Protein AF-K9KCU5-F1 (afdb_monomer)

Structure (mmCIF, N/CA/C/O backbone):
data_AF-K9KCU5-F1
#
_entry.id   AF-K9KC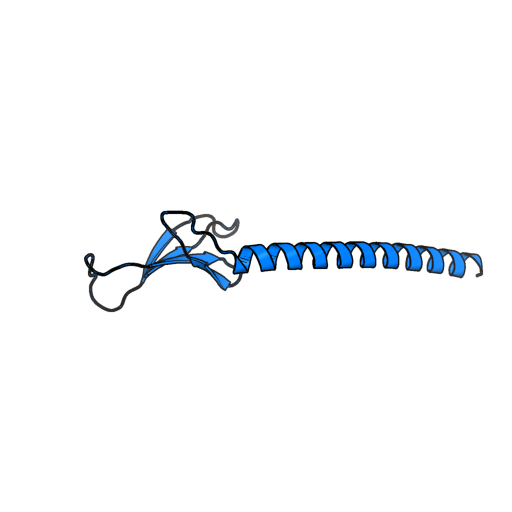U5-F1
#
loop_
_atom_site.group_PDB
_atom_site.id
_atom_site.type_symbol
_atom_site.label_atom_id
_atom_site.label_alt_id
_atom_site.label_comp_id
_atom_site.label_asym_id
_atom_site.label_entity_id
_atom_site.label_seq_id
_atom_site.pdbx_PDB_ins_code
_atom_site.Cartn_x
_atom_site.Cartn_y
_atom_site.Cartn_z
_atom_site.occupancy
_atom_site.B_iso_or_equiv
_atom_site.auth_seq_id
_atom_site.auth_comp_id
_atom_site.auth_asym_id
_atom_site.auth_atom_id
_atom_site.pdbx_PDB_model_num
ATOM 1 N N . ILE A 1 1 ? -6.798 -1.029 17.752 1.00 95.31 1 ILE A N 1
ATOM 2 C CA . ILE A 1 1 ? -6.280 -0.820 16.379 1.00 95.31 1 ILE A CA 1
ATOM 3 C C . ILE A 1 1 ? -6.825 -1.945 15.527 1.00 95.31 1 ILE A C 1
ATOM 5 O O . ILE A 1 1 ? -6.572 -3.094 15.868 1.00 95.31 1 ILE A O 1
ATOM 9 N N . HIS A 1 2 ? -7.582 -1.633 14.482 1.00 97.06 2 HIS A N 1
ATOM 10 C CA . HIS A 1 2 ? -7.970 -2.619 13.477 1.00 97.06 2 HIS A CA 1
ATOM 11 C C . HIS A 1 2 ? -6.817 -2.780 12.489 1.00 97.06 2 HIS A C 1
ATOM 13 O O . HIS A 1 2 ? -6.328 -1.782 11.961 1.00 97.06 2 HIS A O 1
ATOM 19 N N . LEU A 1 3 ? -6.361 -4.009 12.272 1.00 98.19 3 LEU A N 1
ATOM 20 C CA . LEU A 1 3 ? -5.284 -4.313 11.343 1.00 98.19 3 LEU A CA 1
ATOM 21 C C . LEU A 1 3 ? -5.751 -5.351 10.330 1.00 98.19 3 LEU A C 1
ATOM 23 O O . LEU A 1 3 ? -6.038 -6.492 10.693 1.00 98.19 3 LEU A O 1
ATOM 27 N N . THR A 1 4 ? -5.818 -4.949 9.065 1.00 98.44 4 THR A N 1
ATOM 28 C CA . THR A 1 4 ? -6.163 -5.837 7.954 1.00 98.44 4 THR A CA 1
ATOM 29 C C . THR A 1 4 ? -4.902 -6.379 7.296 1.00 98.44 4 THR A C 1
ATOM 31 O O . THR A 1 4 ? -3.972 -5.629 7.010 1.00 98.44 4 THR A O 1
ATOM 34 N N . THR A 1 5 ? -4.874 -7.690 7.057 1.00 98.00 5 THR A N 1
ATOM 35 C CA . THR A 1 5 ? -3.753 -8.400 6.421 1.00 98.00 5 THR A CA 1
ATOM 36 C C . THR A 1 5 ? -4.267 -9.467 5.454 1.00 98.00 5 THR A C 1
ATOM 38 O O . THR A 1 5 ? -5.443 -9.836 5.508 1.00 98.00 5 THR A O 1
ATOM 41 N N . GLY A 1 6 ? -3.380 -9.988 4.602 1.00 96.19 6 GLY A N 1
ATOM 42 C CA . GLY A 1 6 ? -3.674 -11.078 3.664 1.00 96.19 6 GLY A CA 1
ATOM 43 C C . GLY A 1 6 ? -3.828 -10.614 2.216 1.00 96.19 6 GLY A C 1
ATOM 44 O O . GLY A 1 6 ? -3.473 -9.488 1.873 1.00 96.19 6 GLY A O 1
ATOM 45 N N . GLY A 1 7 ? -4.330 -11.497 1.351 1.00 94.88 7 GLY A N 1
ATOM 46 C CA . GLY A 1 7 ? -4.618 -11.189 -0.057 1.00 94.88 7 GLY A CA 1
ATOM 47 C C . GLY A 1 7 ? -3.479 -11.477 -1.040 1.00 94.88 7 GLY A C 1
ATOM 48 O O . GLY A 1 7 ? -3.582 -11.127 -2.215 1.00 94.88 7 GLY A O 1
ATOM 49 N N . ARG A 1 8 ? -2.398 -12.133 -0.603 1.00 94.06 8 ARG A N 1
ATOM 50 C CA . ARG A 1 8 ? -1.372 -12.645 -1.527 1.00 94.06 8 ARG A CA 1
ATOM 51 C C . ARG A 1 8 ? -1.744 -14.021 -2.062 1.00 94.06 8 ARG A C 1
ATOM 53 O O . ARG A 1 8 ? -2.515 -14.739 -1.447 1.00 94.06 8 ARG A O 1
ATOM 60 N N . LEU A 1 9 ? -1.127 -14.440 -3.164 1.00 94.25 9 LEU A N 1
ATOM 61 C CA . LEU A 1 9 ? -1.359 -15.771 -3.737 1.00 94.25 9 LEU A CA 1
ATOM 62 C C . LEU A 1 9 ? -1.021 -16.916 -2.757 1.00 94.25 9 LEU A C 1
ATOM 64 O O . LEU A 1 9 ? -1.730 -17.914 -2.711 1.00 94.25 9 LEU A O 1
ATOM 68 N N . ASP A 1 10 ? 0.043 -16.753 -1.966 1.00 95.25 10 ASP A N 1
ATOM 69 C CA . ASP A 1 10 ? 0.509 -17.687 -0.931 1.00 95.25 10 ASP A CA 1
ATOM 70 C C . ASP A 1 10 ? -0.297 -17.605 0.380 1.00 95.25 10 ASP A C 1
ATOM 72 O O . ASP A 1 10 ? -0.245 -18.525 1.193 1.00 95.25 10 ASP A O 1
ATOM 76 N N . SER A 1 11 ? -1.068 -16.533 0.582 1.00 92.75 11 SER A N 1
ATOM 77 C CA . SER A 1 11 ? -1.983 -16.359 1.716 1.00 92.75 11 SER A CA 1
ATOM 78 C C . SER A 1 11 ? -3.175 -15.478 1.299 1.00 92.75 11 SER A C 1
ATOM 80 O O . SER A 1 11 ? -3.170 -14.260 1.531 1.00 92.75 11 SER A O 1
ATOM 82 N N . PRO A 1 12 ? -4.178 -16.062 0.607 1.00 95.75 12 PRO A N 1
ATOM 83 C CA . PRO A 1 12 ? -5.216 -15.295 -0.089 1.00 95.75 12 PRO A CA 1
ATOM 84 C C . PRO A 1 12 ? -6.304 -14.762 0.840 1.00 95.75 12 PRO A C 1
ATOM 86 O O . PRO A 1 12 ? -6.984 -13.796 0.500 1.00 95.75 12 PRO A O 1
ATOM 89 N N . THR A 1 13 ? -6.473 -15.368 2.014 1.00 98.06 13 THR A N 1
ATOM 90 C CA . THR A 1 13 ? -7.495 -14.959 2.975 1.00 98.06 13 THR A CA 1
ATOM 91 C C . THR A 1 13 ? -7.173 -13.581 3.532 1.00 98.06 13 THR A C 1
ATOM 93 O O . THR A 1 13 ? -6.138 -13.388 4.167 1.00 98.06 13 THR A O 1
ATOM 96 N N . VAL A 1 14 ? -8.088 -12.637 3.331 1.00 98.12 14 VAL A 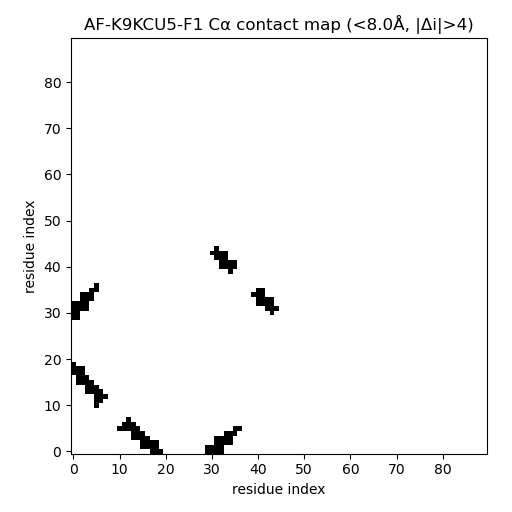N 1
ATOM 97 C CA . VAL A 1 14 ? -8.035 -11.312 3.950 1.00 98.12 14 VAL A CA 1
ATOM 98 C C . VAL A 1 14 ? -8.789 -11.358 5.273 1.00 98.12 14 VAL A C 1
ATOM 100 O O . VAL A 1 14 ? -9.903 -11.876 5.339 1.00 98.12 14 VAL A O 1
ATOM 103 N N . SER A 1 15 ? -8.190 -10.823 6.333 1.00 97.81 15 SER A N 1
ATOM 104 C CA . SER A 1 15 ? -8.833 -10.740 7.647 1.00 97.81 15 SER A CA 1
ATOM 105 C C . SER A 1 15 ? -8.418 -9.478 8.393 1.00 97.81 15 SER A C 1
ATOM 107 O O . SER A 1 15 ? -7.330 -8.944 8.168 1.00 97.81 15 SER A O 1
ATOM 109 N N . THR A 1 16 ? -9.295 -9.016 9.284 1.00 98.06 16 THR A N 1
ATOM 110 C CA . THR A 1 16 ? -9.060 -7.854 10.144 1.00 98.06 16 THR A CA 1
ATOM 111 C C . THR A 1 16 ? -9.008 -8.310 11.593 1.00 98.06 16 THR A C 1
ATOM 113 O O . THR A 1 16 ? -9.988 -8.847 12.104 1.00 98.06 16 THR A O 1
ATOM 116 N N . MET A 1 17 ? -7.875 -8.088 12.256 1.00 97.44 17 MET A N 1
ATOM 117 C CA . MET A 1 17 ? -7.703 -8.356 13.684 1.00 97.44 17 MET A CA 1
ATOM 118 C C . MET A 1 17 ? -7.714 -7.062 14.496 1.00 97.44 17 MET A C 1
ATOM 120 O O . MET A 1 17 ? -7.296 -6.007 14.019 1.00 97.44 17 MET A O 1
ATOM 124 N N . ILE A 1 18 ? -8.194 -7.144 15.738 1.00 96.56 18 ILE A N 1
ATOM 125 C CA . ILE A 1 18 ? -8.245 -6.009 16.663 1.00 96.56 18 ILE A CA 1
ATOM 126 C C . ILE A 1 18 ? -7.115 -6.147 17.683 1.00 96.56 18 ILE A C 1
ATOM 128 O O . ILE A 1 18 ? -7.076 -7.092 18.463 1.00 96.56 18 ILE A O 1
ATOM 132 N N . HIS A 1 19 ? -6.198 -5.182 17.696 1.00 96.19 19 HIS A N 1
ATOM 133 C CA . HIS A 1 19 ? -5.082 -5.120 18.638 1.00 96.19 19 HIS A CA 1
ATOM 134 C C . HIS A 1 19 ? -5.364 -4.104 19.749 1.00 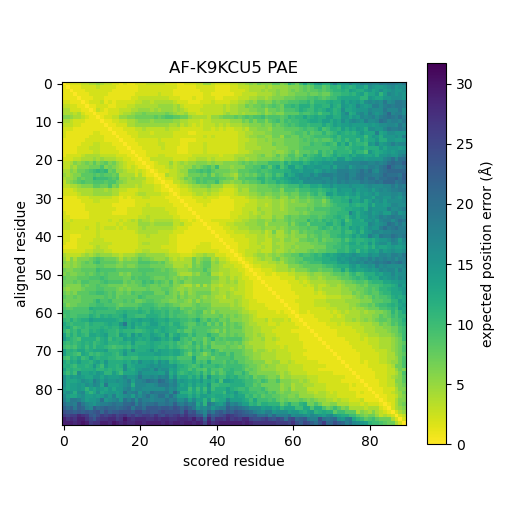96.19 19 HIS A C 1
ATOM 136 O O . HIS A 1 19 ? -5.613 -2.920 19.475 1.00 96.19 19 HIS A O 1
ATOM 142 N N . TYR A 1 20 ? -5.314 -4.562 21.000 1.00 95.50 20 TYR A N 1
ATOM 143 C CA . TYR A 1 20 ? -5.447 -3.763 22.218 1.00 95.50 20 TYR A CA 1
ATOM 144 C C . TYR A 1 20 ? -4.828 -4.500 23.417 1.00 95.50 20 TYR A C 1
ATOM 146 O O . TYR A 1 20 ? -4.568 -5.698 23.353 1.00 95.50 20 TYR A O 1
ATOM 154 N N . LEU A 1 21 ? -4.574 -3.769 24.506 1.00 95.62 21 LEU A N 1
ATOM 155 C CA . LEU A 1 21 ? -4.161 -4.334 25.792 1.00 95.62 21 LEU A CA 1
ATOM 156 C C . LEU A 1 21 ? -5.352 -4.327 26.755 1.00 95.62 21 LEU A C 1
ATOM 158 O O 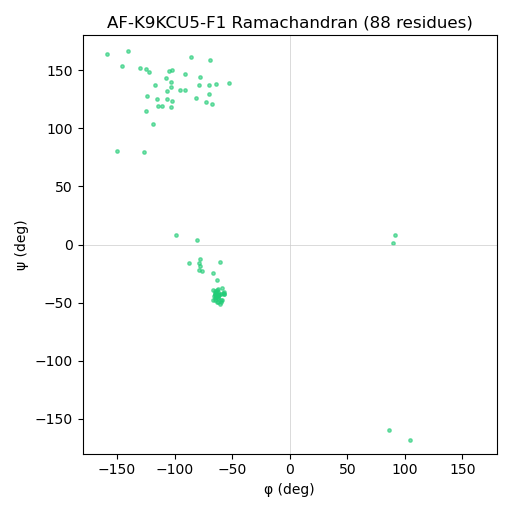. LEU A 1 21 ? -6.033 -3.307 26.862 1.00 95.62 21 LEU A O 1
ATOM 162 N N . GLY A 1 22 ? -5.555 -5.431 27.477 1.00 94.81 22 GLY A N 1
ATOM 163 C CA . GLY A 1 22 ? -6.641 -5.576 28.452 1.00 94.81 22 GLY A CA 1
ATOM 164 C C . GLY A 1 22 ? -7.964 -6.048 27.831 1.00 94.81 22 GLY A C 1
ATOM 165 O O . GLY A 1 22 ? -7.939 -6.656 26.763 1.00 94.81 22 GLY A O 1
ATOM 166 N N . PRO A 1 23 ? -9.107 -5.831 28.509 1.00 93.62 23 PRO A N 1
ATOM 167 C CA . PRO A 1 23 ? -10.422 -6.161 27.970 1.00 93.62 23 PRO A CA 1
ATOM 168 C C . PRO A 1 23 ? -10.794 -5.246 26.800 1.00 93.62 23 PRO A C 1
ATOM 170 O O . PRO A 1 23 ? -10.258 -4.147 26.644 1.00 93.62 23 PRO A O 1
ATOM 173 N N . GLU A 1 24 ? -11.722 -5.715 25.973 1.00 91.75 24 GLU A N 1
ATOM 174 C CA . GLU A 1 24 ? -12.234 -4.938 24.850 1.00 91.75 24 GLU A CA 1
ATOM 175 C C . GLU A 1 24 ? -13.089 -3.768 25.353 1.00 91.75 24 GLU A C 1
ATOM 177 O O . GLU A 1 24 ? -13.997 -3.953 26.162 1.00 91.75 24 GLU A O 1
ATOM 182 N N . ASP A 1 25 ? -12.796 -2.568 24.856 1.00 93.12 25 ASP A N 1
ATOM 183 C CA . ASP A 1 25 ? -13.598 -1.364 25.068 1.00 93.12 25 ASP A CA 1
ATOM 184 C C . ASP A 1 25 ? -14.089 -0.865 23.706 1.00 93.12 25 ASP A C 1
ATOM 186 O O . ASP A 1 25 ? -13.323 -0.292 22.925 1.00 93.12 25 ASP A O 1
ATOM 190 N N . SER A 1 26 ? -15.366 -1.120 23.422 1.00 89.38 26 SER A N 1
ATOM 191 C CA . SER A 1 26 ? -16.021 -0.796 22.152 1.00 89.38 26 SER A CA 1
ATOM 192 C C . SER A 1 26 ? -16.396 0.679 22.007 1.00 89.38 26 SER A C 1
ATOM 194 O O . SER A 1 26 ? -16.711 1.117 20.902 1.00 89.38 26 SER A O 1
ATOM 196 N N . LEU A 1 27 ? -16.351 1.464 23.089 1.00 92.88 27 LEU A N 1
ATOM 197 C CA . LEU A 1 27 ? -16.633 2.902 23.052 1.00 92.88 27 LEU A CA 1
ATOM 198 C C . LEU A 1 27 ? -15.384 3.723 22.721 1.00 92.88 27 LEU A C 1
ATOM 200 O O . LEU A 1 27 ? -15.487 4.900 22.362 1.00 92.88 27 LEU A O 1
ATOM 204 N N . ARG A 1 28 ? -14.195 3.122 22.831 1.00 93.88 28 ARG A N 1
ATOM 205 C CA . ARG A 1 28 ? -12.940 3.800 22.521 1.00 93.88 28 ARG A CA 1
ATOM 206 C C . ARG A 1 28 ? -12.812 4.049 21.010 1.00 93.88 28 ARG A C 1
ATOM 208 O O . ARG A 1 28 ? -13.033 3.131 20.216 1.00 93.88 28 ARG A O 1
ATOM 215 N N . PRO A 1 29 ? -12.348 5.244 20.593 1.00 94.12 29 PRO A N 1
ATOM 216 C CA . PRO A 1 29 ? -12.022 5.508 19.199 1.00 94.12 29 PRO A CA 1
ATOM 217 C C . PRO A 1 29 ? -11.063 4.461 18.632 1.00 94.12 29 PRO A C 1
ATOM 219 O O . PRO A 1 29 ? -10.099 4.045 19.284 1.00 94.12 29 PRO A O 1
ATOM 222 N N . SER A 1 30 ? -11.323 4.058 17.395 1.00 93.94 30 SER A N 1
ATOM 223 C CA . SER A 1 30 ? -10.519 3.071 16.689 1.00 93.94 30 SER A CA 1
ATOM 224 C C . SER A 1 30 ? -9.870 3.690 15.463 1.00 93.94 30 SER A C 1
ATOM 226 O O . SER A 1 30 ? -10.507 4.418 14.713 1.00 93.94 30 SER A O 1
ATOM 228 N N . ILE A 1 31 ? -8.598 3.360 15.254 1.00 96.56 31 ILE A N 1
ATOM 229 C CA . ILE A 1 31 ? -7.899 3.587 13.988 1.00 96.56 31 ILE A CA 1
ATOM 230 C C . ILE A 1 31 ? -7.805 2.267 13.229 1.00 96.56 31 ILE A C 1
ATOM 232 O O . ILE A 1 31 ? -7.730 1.198 13.855 1.00 96.56 31 ILE A O 1
ATOM 236 N N . TRP A 1 32 ? -7.786 2.353 11.903 1.00 97.88 32 TRP A N 1
ATOM 237 C CA . TRP A 1 32 ? -7.716 1.198 11.021 1.00 97.88 32 TRP A CA 1
ATOM 238 C C . TRP A 1 32 ? -6.518 1.313 10.082 1.00 97.88 32 TRP A C 1
ATOM 240 O O . TRP A 1 32 ? -6.310 2.335 9.431 1.00 97.88 32 TRP A O 1
ATOM 250 N N . LEU A 1 33 ? -5.712 0.258 10.059 1.00 98.06 33 LEU A N 1
ATOM 251 C CA . LEU A 1 33 ? -4.530 0.114 9.230 1.00 98.06 33 LEU A CA 1
ATOM 252 C C . LEU A 1 33 ? -4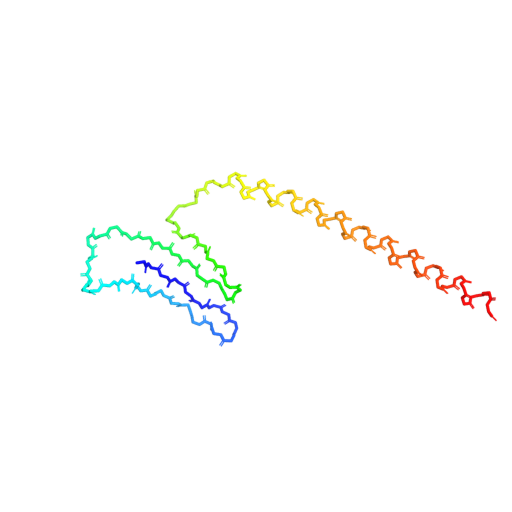.645 -1.128 8.338 1.00 98.06 33 LEU A C 1
ATOM 254 O O . LEU A 1 33 ? -5.214 -2.147 8.733 1.00 98.06 33 LEU A O 1
ATOM 258 N N . SER A 1 34 ? -4.047 -1.057 7.158 1.00 97.81 34 SER A N 1
ATOM 259 C CA . SER A 1 34 ? -3.757 -2.193 6.288 1.00 97.81 34 SER A CA 1
ATOM 260 C C . SER A 1 34 ? -2.259 -2.464 6.340 1.00 97.81 34 SER A C 1
ATOM 262 O O . SER A 1 34 ? -1.470 -1.528 6.225 1.00 97.81 34 SER A O 1
ATOM 264 N N . TRP A 1 35 ? -1.855 -3.720 6.522 1.00 98.12 35 TRP A N 1
ATOM 265 C CA . TRP A 1 35 ? -0.450 -4.114 6.461 1.00 98.12 35 TRP A CA 1
ATOM 266 C C . TRP A 1 35 ? -0.182 -4.971 5.235 1.00 98.12 35 TRP A C 1
ATOM 268 O O . TRP A 1 35 ? -0.733 -6.062 5.059 1.00 98.12 35 TRP A O 1
ATOM 278 N N . LEU A 1 36 ? 0.699 -4.456 4.389 1.00 97.12 36 LEU A N 1
ATOM 279 C CA . LEU A 1 36 ? 1.132 -5.105 3.171 1.00 97.12 36 LEU A CA 1
ATOM 280 C C . LEU A 1 36 ? 2.366 -5.962 3.452 1.00 97.12 36 LEU A C 1
ATOM 282 O O . LEU A 1 36 ? 3.246 -5.618 4.238 1.00 97.12 36 LEU A O 1
ATOM 286 N N . SER A 1 37 ? 2.479 -7.077 2.734 1.00 94.75 37 SER A N 1
ATOM 287 C CA . SER A 1 37 ? 3.571 -8.048 2.922 1.00 94.75 37 SER A CA 1
ATOM 288 C C . SER A 1 37 ? 4.992 -7.515 2.696 1.00 94.75 37 SER A C 1
ATOM 290 O O . SER A 1 37 ? 5.955 -8.176 3.068 1.00 94.75 37 SER A O 1
ATOM 292 N N . ASN A 1 38 ? 5.135 -6.347 2.066 1.00 95.44 38 ASN A N 1
ATOM 293 C CA . ASN A 1 38 ? 6.414 -5.654 1.905 1.00 95.44 38 ASN A CA 1
ATOM 294 C C . ASN A 1 38 ? 6.816 -4.859 3.165 1.00 95.44 38 ASN A C 1
ATOM 296 O O . ASN A 1 38 ? 7.818 -4.152 3.136 1.00 95.44 38 ASN A O 1
ATOM 300 N N . GLY A 1 39 ? 6.038 -4.954 4.248 1.00 95.19 39 GLY A N 1
ATOM 301 C CA . GLY A 1 39 ? 6.258 -4.235 5.499 1.00 95.19 39 GLY A CA 1
ATOM 302 C C . GLY A 1 39 ? 5.584 -2.863 5.564 1.00 95.19 39 GLY A C 1
ATOM 303 O O . GLY A 1 39 ? 5.734 -2.181 6.575 1.00 95.19 39 GLY A O 1
ATOM 304 N N . HIS A 1 40 ? 4.855 -2.451 4.522 1.00 95.88 40 HIS A N 1
ATOM 305 C CA . HIS A 1 40 ? 4.183 -1.154 4.473 1.00 95.88 40 HIS A CA 1
ATOM 306 C C . HIS A 1 40 ? 2.886 -1.150 5.286 1.00 95.88 40 HIS A C 1
ATOM 308 O O . HIS A 1 40 ? 2.156 -2.143 5.303 1.00 95.88 40 HIS A O 1
ATOM 314 N N . TYR A 1 41 ? 2.591 -0.014 5.918 1.00 96.75 41 TYR A N 1
ATOM 315 C CA . TYR A 1 41 ? 1.312 0.239 6.572 1.00 96.75 41 TYR A CA 1
ATOM 316 C C . TYR A 1 41 ? 0.587 1.371 5.858 1.00 96.75 41 TYR A C 1
ATOM 318 O O . TYR A 1 41 ? 1.117 2.474 5.747 1.00 96.75 41 TYR A O 1
ATOM 326 N N . ASP A 1 42 ? -0.642 1.101 5.444 1.00 94.50 42 ASP A N 1
ATOM 327 C CA . ASP A 1 42 ? -1.551 2.090 4.880 1.00 94.50 42 ASP A CA 1
ATOM 328 C C . ASP A 1 42 ? -2.666 2.408 5.875 1.00 94.50 42 ASP A C 1
ATOM 330 O O . ASP A 1 42 ? -3.152 1.529 6.590 1.00 94.50 42 ASP A O 1
ATOM 334 N N . ALA A 1 43 ? -3.085 3.671 5.927 1.00 94.62 43 ALA A N 1
ATOM 335 C CA . ALA A 1 43 ? -4.253 4.072 6.701 1.00 94.62 43 ALA A CA 1
ATOM 336 C C . ALA A 1 43 ? -5.536 3.724 5.936 1.00 94.62 43 ALA A C 1
ATOM 338 O O . ALA A 1 43 ? -5.633 3.950 4.730 1.00 94.62 43 ALA A O 1
ATOM 339 N N . VAL A 1 44 ? -6.528 3.195 6.649 1.00 96.00 44 VAL A N 1
ATOM 340 C CA . VAL A 1 44 ? -7.850 2.881 6.101 1.00 96.00 44 VAL A CA 1
ATOM 341 C C . VAL A 1 44 ? -8.844 3.907 6.631 1.00 96.00 44 VAL A C 1
ATOM 343 O O . VAL A 1 44 ? -8.965 4.100 7.841 1.00 96.00 44 VAL A O 1
ATOM 346 N N . PHE A 1 45 ? -9.550 4.565 5.714 1.00 94.69 45 PHE A N 1
ATOM 347 C CA . PHE A 1 45 ? -10.542 5.594 6.009 1.00 94.69 45 PHE A CA 1
ATOM 348 C C . PHE A 1 45 ? -11.881 5.242 5.364 1.00 94.69 45 PHE A C 1
ATOM 350 O O . PHE A 1 45 ? -11.913 4.652 4.286 1.00 94.69 45 PHE A O 1
ATOM 357 N N . ASP A 1 46 ? -12.977 5.685 5.981 1.00 93.50 46 ASP A N 1
ATOM 358 C CA . ASP A 1 46 ? -14.326 5.537 5.415 1.00 93.50 46 ASP A CA 1
ATOM 359 C C . ASP A 1 46 ? -14.524 6.376 4.142 1.00 93.50 46 ASP A C 1
ATOM 361 O O . ASP A 1 46 ? -15.367 6.069 3.302 1.00 93.50 46 ASP A O 1
ATOM 365 N N . HIS A 1 47 ? -13.736 7.445 3.998 1.00 92.62 47 HIS A N 1
ATOM 366 C CA . HIS A 1 47 ? -13.780 8.369 2.872 1.00 92.62 47 HIS A CA 1
ATOM 367 C C . HIS A 1 47 ? -12.381 8.579 2.299 1.00 92.62 47 HIS A C 1
ATOM 369 O O . HIS A 1 47 ? -11.380 8.523 3.015 1.00 92.62 47 HIS A O 1
ATOM 375 N N . CYS A 1 48 ? -12.309 8.887 1.007 1.00 85.44 48 CYS A N 1
ATOM 376 C CA . CYS A 1 48 ? -11.061 9.319 0.394 1.00 85.44 48 CYS A CA 1
ATOM 377 C C . CYS A 1 48 ? -10.720 10.741 0.848 1.00 85.44 48 CYS A C 1
ATOM 379 O O . CYS A 1 48 ? -11.489 11.675 0.614 1.00 85.44 48 CYS A O 1
ATOM 381 N N . TYR A 1 49 ? -9.541 10.904 1.441 1.00 88.31 49 TYR A N 1
ATOM 382 C CA . TYR A 1 49 ? -8.983 12.208 1.776 1.00 88.31 49 TYR A CA 1
ATOM 383 C C . TYR A 1 49 ? -7.888 12.584 0.773 1.00 88.31 49 TYR A C 1
ATOM 385 O O . TYR A 1 49 ? -7.103 11.715 0.384 1.00 88.31 49 TYR A O 1
ATOM 393 N N . PRO A 1 50 ? -7.816 13.855 0.336 1.00 90.62 50 PRO A N 1
ATOM 394 C CA . PRO A 1 50 ? -6.725 14.308 -0.515 1.00 90.62 50 PRO A CA 1
ATOM 395 C C . PRO A 1 50 ? -5.395 14.213 0.241 1.00 90.62 50 PRO A C 1
ATOM 397 O O . PRO A 1 50 ? -5.315 14.588 1.410 1.00 90.62 50 PRO A O 1
ATOM 400 N N . ASN A 1 51 ? -4.353 13.743 -0.445 1.00 88.94 51 ASN A N 1
ATOM 401 C CA . ASN A 1 51 ? -2.988 13.687 0.074 1.00 88.94 51 ASN A CA 1
ATOM 402 C C . ASN A 1 51 ? -2.048 14.387 -0.924 1.00 88.94 51 ASN A C 1
ATOM 404 O O . ASN A 1 51 ? -1.410 13.725 -1.749 1.00 88.94 51 ASN A O 1
ATOM 408 N N . PRO A 1 52 ? -2.001 15.733 -0.903 1.00 93.31 52 PRO A N 1
ATOM 409 C CA . PRO A 1 52 ? -1.247 16.498 -1.888 1.00 93.31 52 PRO A CA 1
ATOM 410 C C . PRO A 1 52 ? 0.257 16.205 -1.826 1.00 93.31 52 PRO A C 1
ATOM 412 O O . PRO A 1 52 ? 0.930 16.264 -2.855 1.00 93.31 52 PRO A O 1
ATOM 415 N N . GLU A 1 53 ? 0.799 15.865 -0.656 1.00 91.88 53 GLU A N 1
ATOM 416 C CA . GLU A 1 53 ? 2.194 15.462 -0.488 1.00 91.88 53 GLU A CA 1
ATOM 417 C C . GLU A 1 53 ? 2.497 14.177 -1.265 1.00 91.88 53 GLU A C 1
ATOM 419 O O . GLU A 1 53 ? 3.451 14.141 -2.050 1.00 91.88 53 GLU A O 1
ATOM 424 N N . TYR A 1 54 ? 1.661 13.148 -1.099 1.00 87.94 54 TYR A N 1
ATOM 425 C CA . TYR A 1 54 ? 1.799 11.888 -1.82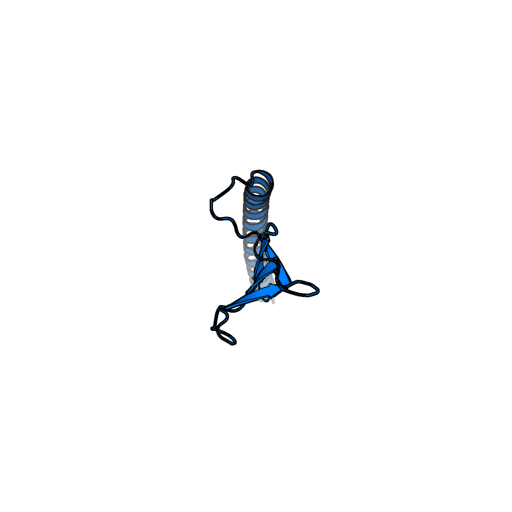5 1.00 87.94 54 TYR A CA 1
ATOM 426 C C . TYR A 1 54 ? 1.600 12.079 -3.330 1.00 87.94 54 TYR A C 1
ATOM 428 O O . TYR A 1 54 ? 2.417 11.613 -4.122 1.00 87.94 54 TYR A O 1
ATOM 436 N N . ASP A 1 55 ? 0.576 12.832 -3.737 1.00 91.94 55 ASP A N 1
ATOM 437 C CA . ASP A 1 55 ? 0.294 13.098 -5.150 1.00 91.94 55 ASP A CA 1
ATOM 438 C C . ASP A 1 55 ? 1.465 13.807 -5.843 1.00 91.94 55 ASP A C 1
ATOM 440 O O . ASP A 1 55 ? 1.849 13.465 -6.969 1.00 91.94 55 ASP A O 1
ATOM 444 N N . ASN A 1 56 ? 2.060 14.796 -5.173 1.00 94.88 56 ASN A N 1
ATOM 445 C CA . ASN A 1 56 ? 3.227 15.509 -5.680 1.00 94.88 56 ASN A CA 1
ATOM 446 C C . ASN A 1 56 ? 4.446 14.590 -5.778 1.00 94.88 56 ASN A C 1
ATOM 448 O O . ASN A 1 56 ? 5.132 14.591 -6.805 1.00 94.88 56 ASN A O 1
ATOM 452 N N . TRP A 1 57 ? 4.693 13.777 -4.750 1.00 93.75 57 TRP A N 1
ATOM 453 C CA . TRP A 1 57 ? 5.773 12.797 -4.761 1.00 93.75 57 TRP A CA 1
ATOM 454 C C . TRP A 1 57 ? 5.601 11.763 -5.883 1.00 93.75 57 TRP A C 1
ATOM 456 O O . TRP A 1 57 ? 6.561 11.483 -6.606 1.00 93.75 57 TRP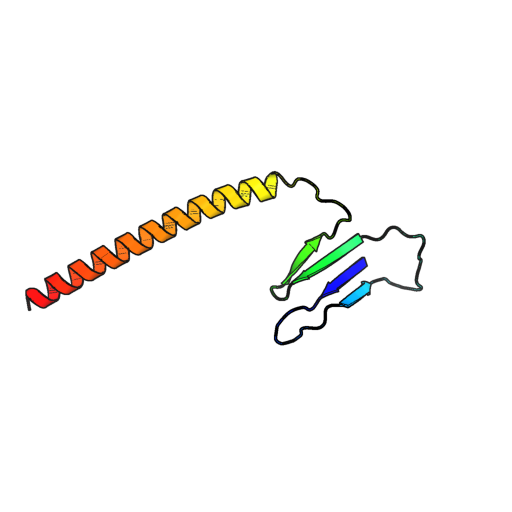 A O 1
ATOM 466 N N . CYS A 1 58 ? 4.387 11.251 -6.104 1.00 91.44 58 CYS A N 1
ATOM 467 C CA . CYS A 1 58 ? 4.084 10.324 -7.194 1.00 91.44 58 CYS A CA 1
ATOM 468 C C . CYS A 1 58 ? 4.386 10.941 -8.560 1.00 91.44 58 CYS A C 1
ATOM 470 O O . CYS A 1 58 ? 5.075 10.321 -9.373 1.00 91.44 58 CYS A O 1
ATOM 472 N N . LYS A 1 59 ? 3.933 12.177 -8.806 1.00 93.94 59 LYS A N 1
ATOM 473 C CA . LYS A 1 59 ? 4.203 12.892 -10.065 1.00 93.94 59 LYS A CA 1
ATOM 474 C C . LYS A 1 59 ? 5.702 13.056 -10.310 1.00 93.94 59 LYS A C 1
ATOM 476 O O . LYS A 1 59 ? 6.180 12.760 -11.403 1.00 93.94 59 LYS A O 1
ATOM 481 N N . GLN A 1 60 ? 6.452 13.496 -9.300 1.00 93.81 60 GLN A N 1
ATOM 482 C CA . GLN A 1 60 ? 7.900 13.690 -9.415 1.00 93.81 60 GLN A CA 1
ATOM 483 C C . GLN A 1 60 ? 8.633 12.366 -9.654 1.00 93.81 60 GLN A C 1
ATOM 485 O O . GLN A 1 60 ? 9.449 12.267 -10.571 1.00 93.81 60 GLN A O 1
ATOM 490 N N . THR A 1 61 ? 8.295 11.332 -8.884 1.00 92.94 61 THR A N 1
ATOM 491 C CA . THR A 1 61 ? 8.891 9.995 -8.999 1.00 92.94 61 THR A CA 1
ATOM 492 C C . THR A 1 61 ? 8.604 9.369 -10.361 1.00 92.94 61 THR A C 1
ATOM 494 O O . THR A 1 61 ? 9.496 8.789 -10.976 1.00 92.94 61 THR A O 1
ATOM 497 N N . GLN A 1 62 ? 7.388 9.528 -10.888 1.00 93.00 62 GLN A N 1
ATOM 498 C CA . GLN A 1 62 ? 7.021 9.023 -12.210 1.00 93.00 62 GLN A CA 1
ATOM 499 C C . GLN A 1 62 ? 7.801 9.724 -13.330 1.00 93.00 62 GLN A C 1
ATOM 501 O O . GLN A 1 62 ? 8.293 9.061 -14.246 1.00 93.00 62 GLN A O 1
ATOM 506 N N . VAL A 1 63 ? 7.955 11.051 -13.249 1.00 91.50 63 VAL A N 1
ATOM 507 C CA . VAL A 1 63 ? 8.768 11.820 -14.205 1.00 91.50 63 VAL A CA 1
ATOM 508 C C . VAL A 1 63 ? 10.234 11.393 -14.139 1.00 91.50 63 VAL A C 1
ATOM 510 O O . VAL A 1 63 ? 10.856 11.195 -15.182 1.00 91.50 63 VAL A O 1
ATOM 513 N N . GLN A 1 64 ? 10.787 11.218 -12.935 1.00 91.69 64 GLN A N 1
ATOM 514 C CA . GLN A 1 64 ? 12.160 10.750 -12.752 1.00 91.69 64 GLN A CA 1
ATOM 515 C C . GLN A 1 64 ? 12.359 9.360 -13.364 1.00 91.69 64 GLN A C 1
ATOM 517 O O . GLN A 1 64 ? 13.224 9.188 -14.218 1.00 91.69 64 GLN A O 1
ATOM 522 N N . ARG A 1 65 ? 11.484 8.408 -13.024 1.00 94.31 65 ARG A N 1
ATOM 523 C CA . ARG A 1 65 ? 11.536 7.037 -13.537 1.00 94.31 65 ARG A CA 1
ATOM 524 C C . ARG A 1 65 ? 11.482 6.982 -15.061 1.00 94.31 65 ARG A C 1
ATOM 526 O O . ARG A 1 65 ? 12.242 6.235 -15.667 1.00 94.31 65 ARG A O 1
ATOM 533 N N . LYS A 1 66 ? 10.615 7.779 -15.694 1.00 94.69 66 LYS A N 1
ATOM 534 C CA . LYS A 1 66 ? 10.518 7.822 -17.159 1.00 94.69 66 LYS A CA 1
ATOM 535 C C . LYS A 1 66 ? 11.834 8.276 -17.801 1.00 94.69 66 LYS A C 1
ATOM 537 O O . LYS A 1 66 ? 12.269 7.671 -18.777 1.00 94.69 66 LYS A O 1
ATOM 542 N N . ARG A 1 67 ? 12.480 9.303 -17.237 1.00 94.69 67 ARG A N 1
ATOM 543 C CA . ARG A 1 67 ? 13.791 9.774 -17.714 1.00 94.69 67 ARG A CA 1
ATOM 544 C C . ARG A 1 67 ? 14.871 8.711 -17.544 1.00 94.69 67 ARG A C 1
ATOM 546 O O . ARG A 1 67 ? 15.647 8.492 -18.468 1.00 94.69 67 ARG A O 1
ATOM 553 N N . ASP A 1 68 ? 14.888 8.032 -16.401 1.00 95.88 68 ASP A N 1
ATOM 554 C CA . ASP A 1 68 ? 15.865 6.975 -16.126 1.00 95.88 68 ASP A CA 1
ATOM 555 C C . ASP A 1 68 ? 15.685 5.783 -17.084 1.00 95.88 68 ASP A C 1
ATOM 557 O O . ASP A 1 68 ? 16.662 5.254 -17.616 1.00 95.88 68 ASP A O 1
ATOM 561 N N . GLU A 1 69 ? 14.440 5.402 -17.387 1.00 96.12 69 GLU A N 1
ATOM 562 C CA . GLU A 1 69 ? 14.126 4.363 -18.376 1.00 96.12 69 GLU A CA 1
ATOM 563 C C . GLU A 1 69 ? 14.553 4.757 -19.803 1.00 96.12 69 GLU A C 1
ATOM 565 O O . GLU A 1 69 ? 15.087 3.928 -20.545 1.00 96.12 69 GLU A O 1
ATOM 570 N N . GLU A 1 70 ? 14.337 6.010 -20.213 1.00 96.50 70 GLU A N 1
ATOM 571 C CA . GLU A 1 70 ? 14.781 6.526 -21.517 1.00 96.50 70 GLU A CA 1
ATOM 572 C C . GLU A 1 70 ? 16.311 6.548 -21.628 1.00 96.50 70 GLU A C 1
ATOM 574 O O . GLU A 1 70 ? 16.870 6.099 -22.636 1.00 96.50 70 GLU A O 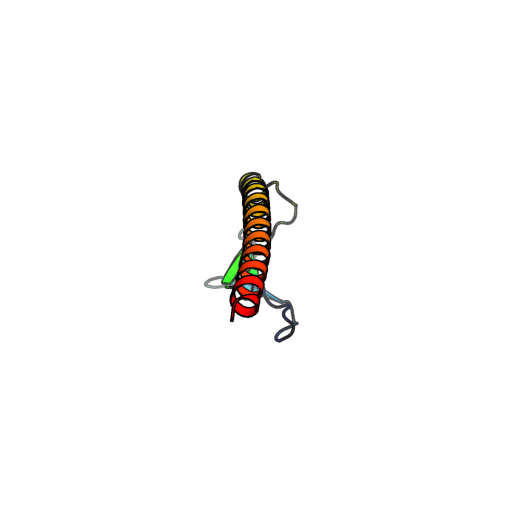1
ATOM 579 N N . LEU A 1 71 ? 16.995 6.993 -20.572 1.00 96.31 71 LEU A N 1
ATOM 580 C CA . LEU A 1 71 ? 18.451 6.972 -20.497 1.00 96.31 71 LEU A CA 1
ATOM 581 C C . LEU A 1 71 ? 18.983 5.539 -20.614 1.00 96.31 71 LEU A C 1
ATOM 583 O O . LEU A 1 71 ? 19.830 5.279 -21.468 1.00 96.31 71 LEU A O 1
ATOM 587 N N . ALA A 1 72 ? 18.436 4.594 -19.846 1.00 96.88 72 ALA A N 1
ATOM 588 C CA . ALA A 1 72 ? 18.831 3.188 -19.910 1.00 96.88 72 ALA A CA 1
ATOM 589 C C . ALA A 1 72 ? 18.660 2.597 -21.323 1.00 96.88 72 ALA A C 1
ATOM 591 O O . ALA A 1 72 ? 19.553 1.905 -21.817 1.00 96.88 72 ALA A O 1
ATOM 592 N N . LYS A 1 73 ? 17.561 2.924 -22.021 1.00 96.69 73 LYS A N 1
ATOM 593 C CA . LYS A 1 73 ? 17.348 2.520 -23.425 1.00 96.69 73 LYS A CA 1
ATOM 594 C C . LYS A 1 73 ? 18.409 3.106 -24.354 1.00 96.69 73 LYS A C 1
ATOM 596 O O . LYS A 1 73 ? 18.969 2.382 -25.176 1.00 96.69 73 LYS A O 1
ATOM 601 N N . SER A 1 74 ? 18.709 4.397 -24.219 1.00 96.81 74 SER A N 1
ATOM 602 C CA . SER A 1 74 ? 19.729 5.067 -25.038 1.00 96.81 74 SER A CA 1
ATOM 603 C C . SER A 1 74 ? 21.128 4.468 -24.831 1.00 96.81 74 SER A C 1
ATOM 605 O O . SER A 1 74 ? 21.870 4.264 -25.798 1.00 96.81 74 SER A O 1
ATOM 607 N N . MET A 1 75 ? 21.454 4.099 -23.587 1.00 96.62 75 MET A N 1
ATOM 608 C CA . MET A 1 75 ? 22.704 3.431 -23.232 1.00 96.62 75 MET A CA 1
ATOM 609 C C . MET A 1 75 ? 22.766 2.029 -23.835 1.00 96.62 75 MET A C 1
ATOM 611 O O . MET A 1 75 ? 23.754 1.699 -24.486 1.00 96.62 75 MET A O 1
ATOM 615 N N . ALA A 1 76 ? 21.704 1.229 -23.700 1.00 96.69 76 ALA A N 1
ATOM 616 C CA . ALA A 1 76 ? 21.635 -0.110 -24.282 1.00 96.69 76 ALA A CA 1
ATOM 617 C C . ALA A 1 76 ? 21.828 -0.089 -25.811 1.00 96.69 76 ALA A C 1
ATOM 619 O O . ALA A 1 76 ? 22.573 -0.910 -26.351 1.00 96.69 76 ALA A O 1
ATOM 620 N N . ILE A 1 77 ? 21.224 0.881 -26.510 1.00 95.88 77 ILE A N 1
ATOM 621 C CA . ILE A 1 77 ? 21.394 1.058 -27.962 1.00 95.88 77 ILE A CA 1
ATOM 622 C C . ILE A 1 77 ? 22.839 1.429 -28.306 1.00 95.88 77 ILE A C 1
ATOM 624 O O . ILE A 1 77 ? 23.426 0.836 -29.209 1.00 95.88 77 ILE A O 1
ATOM 628 N N . SER A 1 78 ? 23.415 2.402 -27.599 1.00 94.25 78 SER A N 1
ATOM 629 C CA . SER A 1 78 ? 24.771 2.890 -27.881 1.00 94.25 78 SER A CA 1
ATOM 630 C C . SER A 1 78 ? 25.824 1.809 -27.632 1.00 94.25 78 SER A C 1
ATOM 632 O O . SER A 1 78 ? 26.704 1.606 -28.464 1.00 94.25 78 SER A O 1
ATOM 634 N N . LEU A 1 79 ? 25.681 1.051 -26.540 1.00 93.31 79 LEU A N 1
ATOM 635 C CA . LEU A 1 79 ? 26.542 -0.092 -26.230 1.00 93.31 79 LEU A CA 1
ATOM 636 C C . LEU A 1 79 ? 26.407 -1.209 -27.272 1.00 93.31 79 LEU A C 1
ATOM 638 O O . LEU A 1 79 ? 27.416 -1.772 -27.688 1.00 93.31 79 LEU A O 1
ATOM 642 N N . SER A 1 80 ? 25.186 -1.492 -27.738 1.00 92.38 80 SER A N 1
ATOM 643 C CA . SER A 1 80 ? 24.954 -2.493 -28.790 1.00 92.38 80 SER A CA 1
ATOM 644 C C . SER A 1 80 ? 25.640 -2.106 -30.103 1.00 92.38 80 SER A C 1
ATOM 646 O O . SER A 1 80 ? 26.284 -2.945 -30.727 1.00 92.38 80 SER A O 1
ATOM 648 N N . LYS A 1 81 ? 25.552 -0.830 -30.507 1.00 91.81 81 LYS A N 1
ATOM 649 C CA . LYS A 1 81 ? 26.238 -0.317 -31.705 1.00 91.81 81 LYS A CA 1
ATOM 650 C C . LYS A 1 81 ? 27.755 -0.422 -31.577 1.00 91.81 81 LYS A C 1
ATOM 652 O O . LYS A 1 81 ? 28.391 -0.992 -32.454 1.00 91.81 81 LYS A O 1
ATOM 657 N N . MET A 1 82 ? 28.305 0.042 -30.454 1.00 92.00 82 MET A N 1
ATOM 658 C CA . MET A 1 82 ? 29.740 -0.036 -30.174 1.00 92.00 82 MET A CA 1
ATOM 659 C C . MET A 1 82 ? 30.252 -1.483 -30.224 1.00 92.00 82 MET A C 1
ATOM 661 O O . MET A 1 82 ? 31.302 -1.742 -30.804 1.00 92.00 82 MET A O 1
ATOM 665 N N . TYR A 1 83 ? 29.506 -2.438 -29.655 1.00 91.38 83 TYR A N 1
ATOM 666 C CA . TYR A 1 83 ? 29.863 -3.858 -29.701 1.00 91.38 83 TYR A CA 1
ATOM 667 C C . TYR A 1 83 ? 29.884 -4.401 -31.136 1.00 91.38 83 TYR A C 1
ATOM 669 O O . TYR A 1 83 ? 30.814 -5.111 -31.512 1.00 91.38 83 TYR A O 1
ATOM 677 N N . ILE A 1 84 ? 28.888 -4.061 -31.957 1.00 88.81 84 ILE A N 1
ATOM 678 C CA . ILE A 1 84 ? 28.846 -4.479 -33.366 1.00 88.81 84 ILE A CA 1
ATOM 679 C C . ILE A 1 84 ? 30.037 -3.895 -34.136 1.00 88.81 84 ILE A C 1
ATOM 681 O O . ILE A 1 84 ? 30.710 -4.624 -34.858 1.00 88.81 84 ILE A O 1
ATOM 685 N N . GLU A 1 85 ? 30.328 -2.608 -33.952 1.00 89.62 85 GLU A N 1
ATOM 686 C CA . GLU A 1 85 ? 31.444 -1.924 -34.615 1.00 89.62 85 GLU A CA 1
ATOM 687 C C . GLU A 1 85 ? 32.809 -2.503 -34.207 1.00 89.62 85 GLU A C 1
ATOM 689 O O . GLU A 1 85 ? 33.674 -2.691 -35.061 1.00 89.62 85 GLU A O 1
ATOM 694 N N . GLN A 1 86 ? 33.000 -2.861 -32.932 1.00 80.00 86 GLN A N 1
ATOM 695 C CA . GLN A 1 86 ? 34.236 -3.501 -32.461 1.00 80.00 86 GLN A CA 1
ATOM 696 C C . GLN A 1 86 ? 34.437 -4.910 -33.035 1.00 80.00 86 GLN A C 1
ATOM 698 O O . GLN A 1 86 ? 35.557 -5.260 -33.407 1.00 80.00 86 GLN A O 1
ATOM 703 N N . ASN A 1 87 ? 33.370 -5.705 -33.151 1.00 73.50 87 ASN A N 1
ATOM 704 C CA . ASN A 1 87 ? 33.456 -7.042 -33.747 1.00 73.50 87 ASN A CA 1
ATOM 705 C C . ASN A 1 87 ? 33.562 -7.013 -35.278 1.00 73.50 87 ASN A C 1
ATOM 707 O O . ASN A 1 87 ? 34.052 -7.970 -35.858 1.00 73.50 87 ASN A O 1
ATOM 711 N N . ALA A 1 88 ? 33.116 -5.941 -35.939 1.00 68.06 88 ALA A N 1
ATOM 712 C CA . ALA A 1 88 ? 33.271 -5.767 -37.385 1.00 68.06 88 ALA A CA 1
ATOM 713 C C . ALA A 1 88 ? 34.691 -5.324 -37.797 1.00 68.06 88 ALA A C 1
ATOM 715 O O . ALA A 1 88 ? 35.054 -5.455 -38.963 1.00 68.06 88 ALA A O 1
ATOM 716 N N . CYS A 1 89 ? 35.478 -4.790 -36.855 1.00 58.88 89 CYS A N 1
ATOM 717 C CA . CYS A 1 89 ? 36.884 -4.405 -37.033 1.00 58.88 89 CYS A CA 1
ATOM 718 C C . CYS A 1 89 ? 37.882 -5.461 -36.506 1.00 58.88 89 CYS A C 1
ATOM 720 O O . CYS A 1 89 ? 39.079 -5.175 -36.435 1.00 58.88 89 CYS A O 1
ATOM 722 N N . SER A 1 90 ? 37.395 -6.647 -36.120 1.00 51.19 90 SER A N 1
ATOM 723 C CA . SER A 1 90 ? 38.191 -7.836 -35.765 1.00 51.19 90 SER A CA 1
ATOM 724 C C . SER A 1 90 ? 38.099 -8.878 -36.876 1.00 51.19 90 SER A C 1
ATOM 726 O O . SER A 1 90 ? 39.109 -9.581 -37.096 1.00 51.19 90 SER A O 1
#

Sequence (90 aa):
IHLTTGGRLDSPTVSTMIHYLGPEDSLRPSIWLSWLSNGHYDAVFDHCYPNPEYDNWCKQTQVQRKRDEELAKSMAISLSKMYIEQNACS

Secondary structure (DSSP, 8-state):
-EEEE--BTTB---EEEE--SSS--TTS---EEEE-TTS-EEE--SSPPP-HHHHHHHHHHHHHHHHHHHHHHHHHHHHHHHHHHHHHT-

Solvent-accessible surface area (backbone atoms only — not comparable to full-atom values): 5520 Å² total; per-residue (Å²): 68,39,41,32,40,60,59,42,94,94,44,55,69,66,50,74,47,80,54,80,80,82,77,92,63,89,85,56,90,75,54,40,36,36,48,45,97,88,74,48,76,44,82,58,67,100,61,93,71,91,53,70,69,59,54,51,50,50,54,53,51,52,55,52,50,53,51,52,53,51,48,53,51,53,48,55,53,52,52,52,50,52,53,53,54,56,61,72,76,105

Nearest PDB structures (foldseek):
  4bop-assembly1_B  TM=1.011E+00  e=3.132E-06  Homo sapiens

pLDDT: mean 92.88, std 7.36, range [51.19, 98.44]

Mean predicted aligned error: 7.82 Å

Organism: Equus caballus (NCBI:txid9796)

Radius of gyration: 24.22 Å; Cα contacts (8 Å, |Δi|>4): 65; chains: 1; bounding box: 55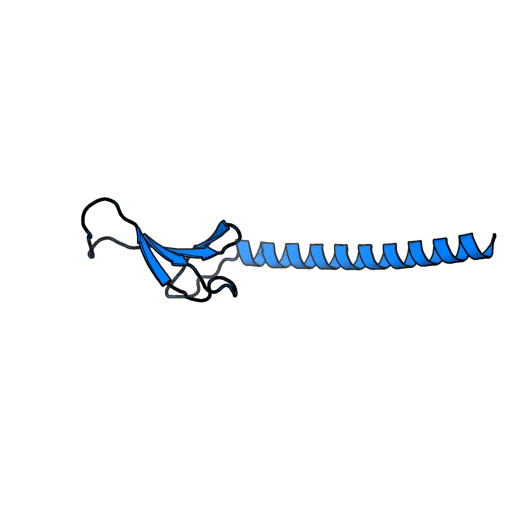×34×66 Å

Foldseek 3Di:
DWEWEACDPVGRDIDIDDDDPDDDDPVDDDWYWYADPVRDIDGDDPDDDDDVVVVVVVVVVVVVVVVVVVVVVVVVVVVVVVVVVVVVVD